Protein AF-A0A8X6UTS5-F1 (afdb_monomer_lite)

Structure (mmCIF, N/CA/C/O backbone):
data_AF-A0A8X6UTS5-F1
#
_entry.id   AF-A0A8X6UTS5-F1
#
loop_
_atom_site.group_PDB
_atom_site.id
_atom_site.type_symbol
_atom_site.label_atom_id
_atom_site.label_alt_id
_atom_site.label_comp_id
_atom_site.label_asym_id
_atom_site.label_entity_id
_atom_site.label_seq_id
_atom_site.pdbx_PDB_ins_code
_atom_site.Cartn_x
_atom_site.Cartn_y
_atom_site.Cartn_z
_atom_site.occupancy
_atom_site.B_iso_or_equiv
_atom_site.auth_seq_id
_atom_site.auth_comp_id
_atom_site.auth_asym_id
_atom_site.auth_atom_id
_atom_site.pdbx_PDB_model_num
ATOM 1 N N . MET A 1 1 ? -8.630 17.488 18.232 1.00 29.78 1 MET A N 1
ATOM 2 C CA . MET A 1 1 ? -7.519 16.546 18.513 1.00 29.78 1 MET A CA 1
ATOM 3 C C . MET A 1 1 ? -7.236 15.886 17.172 1.00 29.78 1 MET A C 1
ATOM 5 O O . MET A 1 1 ? -8.193 15.364 16.646 1.00 29.78 1 MET A O 1
ATOM 9 N N . ASN A 1 2 ? -6.092 15.983 16.487 1.00 29.30 2 ASN A N 1
ATOM 10 C CA . ASN A 1 2 ? -4.713 16.257 16.893 1.00 29.30 2 ASN A CA 1
ATOM 11 C C . ASN A 1 2 ? -3.958 17.081 15.823 1.00 29.30 2 ASN A C 1
ATOM 13 O O . ASN A 1 2 ? -3.432 16.535 14.861 1.00 29.30 2 ASN A O 1
ATOM 17 N N . PHE A 1 3 ? -3.794 18.385 16.056 1.00 26.19 3 PHE A N 1
ATOM 18 C CA . PHE A 1 3 ? -2.910 19.254 15.258 1.00 26.19 3 PHE A CA 1
ATOM 19 C C . PHE A 1 3 ? -1.429 18.805 15.312 1.00 26.19 3 PHE A C 1
ATOM 21 O O . PHE A 1 3 ? -0.643 19.110 14.425 1.00 26.19 3 PHE A O 1
ATOM 28 N N . ALA A 1 4 ? -1.044 18.029 16.333 1.00 23.70 4 ALA A N 1
ATOM 29 C CA . ALA A 1 4 ? 0.295 17.447 16.456 1.00 23.70 4 ALA A CA 1
ATOM 30 C C . ALA A 1 4 ? 0.530 16.233 15.531 1.00 23.70 4 ALA A C 1
ATOM 32 O O . ALA A 1 4 ? 1.656 16.026 15.093 1.00 23.70 4 ALA A O 1
ATOM 33 N N . VAL A 1 5 ? -0.518 15.467 15.197 1.00 33.62 5 VAL A N 1
ATOM 34 C CA . VAL A 1 5 ? -0.438 14.369 14.211 1.00 33.62 5 VAL A CA 1
ATOM 35 C C . VAL A 1 5 ? -0.325 14.948 12.796 1.00 33.62 5 VAL A C 1
ATOM 37 O O . VAL A 1 5 ? 0.435 14.440 11.983 1.00 33.62 5 VAL A O 1
ATOM 40 N N . PHE A 1 6 ? -0.992 16.081 12.551 1.00 31.80 6 PHE A N 1
ATOM 41 C CA . PHE A 1 6 ? -0.948 16.842 11.300 1.00 31.80 6 PHE A CA 1
ATOM 42 C C . PHE A 1 6 ? 0.466 17.344 10.958 1.00 31.80 6 PHE A C 1
ATOM 44 O O . PHE A 1 6 ? 0.946 17.126 9.853 1.00 31.80 6 PHE A O 1
ATOM 51 N N . VAL A 1 7 ? 1.192 17.920 11.924 1.00 36.94 7 VAL A N 1
ATOM 52 C CA . VAL A 1 7 ? 2.584 18.365 11.711 1.00 36.94 7 VAL A CA 1
ATOM 53 C C . VAL A 1 7 ? 3.542 17.179 11.532 1.00 36.94 7 VAL A C 1
ATOM 55 O O . VAL A 1 7 ? 4.472 17.277 10.742 1.00 36.94 7 VAL A O 1
ATOM 58 N N . ALA A 1 8 ? 3.307 16.042 12.195 1.00 38.72 8 ALA A N 1
ATOM 59 C CA . ALA A 1 8 ? 4.131 14.843 12.013 1.00 38.72 8 ALA A CA 1
ATOM 60 C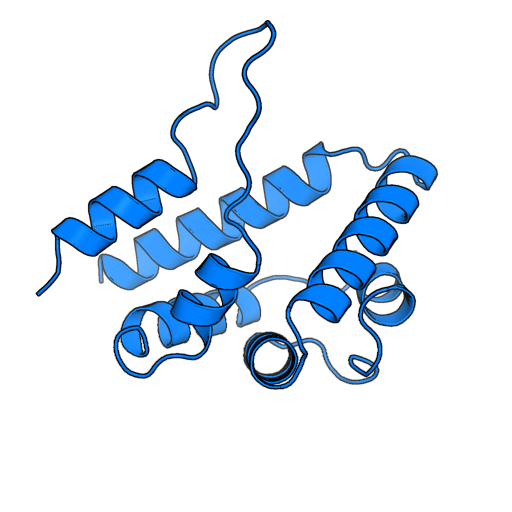 C . ALA A 1 8 ? 3.940 14.204 10.624 1.00 38.72 8 ALA A C 1
ATOM 62 O O . ALA A 1 8 ? 4.925 13.824 9.996 1.00 38.72 8 ALA A O 1
ATOM 63 N N . LEU A 1 9 ? 2.702 14.154 10.115 1.00 36.78 9 LEU A N 1
ATOM 64 C CA . LEU A 1 9 ? 2.400 13.666 8.765 1.00 36.78 9 LEU A CA 1
ATOM 65 C C . LEU A 1 9 ? 2.998 14.592 7.691 1.00 36.78 9 LEU A C 1
ATOM 67 O O . LEU A 1 9 ? 3.641 14.118 6.762 1.00 36.78 9 LEU A O 1
ATOM 71 N N . GLN A 1 10 ? 2.870 15.913 7.855 1.00 39.22 10 GLN A N 1
ATOM 72 C CA . GLN A 1 10 ? 3.470 16.901 6.947 1.00 39.22 10 GLN A CA 1
ATOM 73 C C . GLN A 1 10 ? 5.007 16.895 6.995 1.00 39.22 10 GLN A C 1
ATOM 75 O O . GLN A 1 10 ? 5.658 17.061 5.961 1.00 39.22 10 GLN A O 1
ATOM 80 N N . CYS A 1 11 ? 5.597 16.631 8.168 1.00 36.28 11 CYS A N 1
ATOM 81 C CA . CYS A 1 11 ? 7.041 16.459 8.314 1.00 36.28 11 CYS A CA 1
ATOM 82 C C . CYS A 1 11 ? 7.561 15.172 7.651 1.00 36.28 11 CYS A C 1
ATOM 84 O O . CYS A 1 11 ? 8.613 15.235 7.016 1.00 36.28 11 CYS A O 1
ATOM 86 N N . LEU A 1 12 ? 6.825 14.055 7.751 1.00 43.12 12 LEU A N 1
ATOM 87 C CA . LEU A 1 12 ? 7.170 12.766 7.128 1.00 43.12 12 LEU A CA 1
ATOM 88 C C . LEU A 1 12 ? 7.076 12.788 5.595 1.00 43.12 12 LEU A C 1
ATOM 90 O O . LEU A 1 12 ? 7.768 12.024 4.930 1.00 43.12 12 LEU A O 1
ATOM 94 N N . PHE A 1 13 ? 6.224 13.645 5.026 1.00 40.34 13 PHE A N 1
ATOM 95 C CA . PHE A 1 13 ? 5.872 13.558 3.610 1.00 40.34 13 PHE A CA 1
ATOM 96 C C . PHE A 1 13 ? 6.463 14.652 2.697 1.00 40.34 13 PHE A C 1
ATOM 98 O O . PHE A 1 13 ? 6.630 14.384 1.508 1.00 40.34 13 PHE A O 1
ATOM 105 N N . VAL A 1 14 ? 6.788 15.867 3.181 1.00 41.03 14 VAL A N 1
ATOM 106 C CA . VAL A 1 14 ? 7.100 17.010 2.274 1.00 41.03 14 VAL A CA 1
ATOM 107 C C . VAL A 1 14 ? 8.290 17.893 2.711 1.00 41.03 14 VAL A C 1
ATOM 109 O O . VAL A 1 14 ? 8.530 18.956 2.143 1.00 41.03 14 VAL A O 1
ATOM 112 N N . SER A 1 15 ? 9.125 17.480 3.665 1.00 38.00 15 SER A N 1
ATOM 113 C CA . SER A 1 15 ? 10.179 18.366 4.207 1.00 38.00 15 SER A CA 1
ATOM 114 C C . SER A 1 15 ? 11.451 18.544 3.347 1.00 38.00 15 SER A C 1
ATOM 116 O O . SER A 1 15 ? 12.420 19.106 3.850 1.00 38.00 15 SER A O 1
ATOM 118 N N . GLY A 1 16 ? 11.501 18.109 2.079 1.00 41.22 16 GLY A N 1
ATOM 119 C CA . GLY A 1 16 ? 12.788 17.988 1.361 1.00 41.22 16 GLY A CA 1
ATOM 120 C C . GLY A 1 16 ? 12.824 18.277 -0.143 1.00 41.22 16 GLY A C 1
ATOM 121 O O . GLY A 1 16 ? 13.796 17.923 -0.796 1.00 41.22 16 GLY A O 1
ATOM 122 N N . LEU A 1 17 ? 11.806 18.897 -0.747 1.00 39.81 17 LEU A N 1
ATOM 123 C CA . LEU A 1 17 ? 11.718 18.977 -2.220 1.00 39.81 17 LEU A CA 1
ATOM 124 C C . LEU A 1 17 ? 12.592 20.042 -2.915 1.00 39.81 17 LEU A C 1
ATOM 126 O O . LEU A 1 17 ? 12.484 20.208 -4.131 1.00 39.81 17 LEU A O 1
ATOM 130 N N . VAL A 1 18 ? 13.465 20.772 -2.212 1.00 38.44 18 VAL A N 1
ATOM 131 C CA . VAL A 1 18 ? 14.317 21.788 -2.857 1.00 38.44 18 VAL A CA 1
ATOM 132 C C . VAL A 1 18 ? 15.742 21.749 -2.321 1.00 38.44 18 VAL A C 1
ATOM 134 O O . VAL A 1 18 ? 16.073 22.466 -1.386 1.00 38.44 18 VAL A O 1
ATOM 137 N N . SER A 1 19 ? 16.607 20.974 -2.970 1.00 32.66 19 SER A N 1
ATOM 138 C CA . SER A 1 19 ? 17.890 21.442 -3.519 1.00 32.66 19 SER A CA 1
ATOM 139 C C . SER A 1 19 ? 18.761 20.245 -3.890 1.00 32.66 19 SER A C 1
ATOM 141 O O . SER A 1 19 ? 18.754 19.214 -3.237 1.00 32.66 19 SER A O 1
ATOM 143 N N . ALA A 1 20 ? 19.530 20.409 -4.959 1.00 38.53 20 ALA A N 1
ATOM 144 C CA . ALA A 1 20 ? 20.557 19.481 -5.386 1.00 38.53 20 ALA A CA 1
ATOM 145 C C . ALA A 1 20 ? 21.513 19.086 -4.240 1.00 38.53 20 ALA A C 1
ATOM 147 O O . ALA A 1 20 ? 22.079 19.968 -3.593 1.00 38.53 20 ALA A O 1
ATOM 148 N N . GLY A 1 21 ? 21.751 17.777 -4.103 1.00 31.05 21 GLY A N 1
ATOM 149 C CA . GLY A 1 21 ? 22.854 17.185 -3.342 1.00 31.05 21 GLY A CA 1
ATOM 150 C C . GLY A 1 21 ? 22.430 16.480 -2.052 1.00 31.05 21 GLY A C 1
ATOM 151 O O . GLY A 1 21 ? 22.186 17.149 -1.063 1.00 31.05 21 GLY A O 1
ATOM 152 N N . ASP A 1 22 ? 22.429 15.144 -2.077 1.00 39.25 22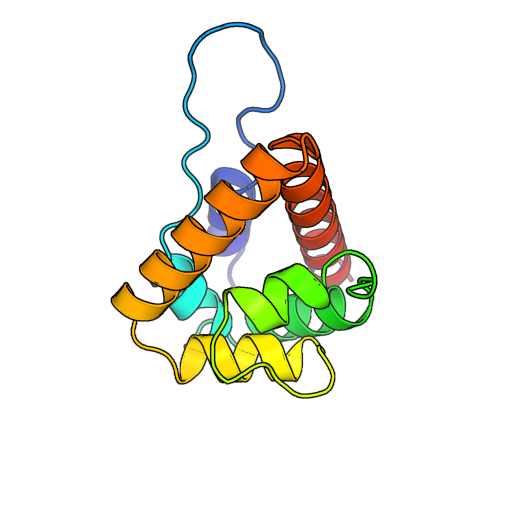 ASP A N 1
ATOM 153 C CA . ASP A 1 22 ? 22.647 14.257 -0.916 1.00 39.25 22 ASP A CA 1
ATOM 154 C C . ASP A 1 22 ? 21.829 14.489 0.377 1.00 39.25 22 ASP A C 1
ATOM 156 O O . ASP A 1 22 ? 22.402 14.478 1.462 1.00 39.25 22 ASP A O 1
ATOM 160 N N . ASP A 1 23 ? 20.498 14.581 0.305 1.00 35.09 23 ASP A N 1
ATOM 161 C CA . ASP A 1 23 ? 19.637 14.383 1.486 1.00 35.09 23 ASP A CA 1
ATOM 162 C C . ASP A 1 23 ? 18.615 13.267 1.202 1.00 35.09 23 ASP A C 1
ATOM 164 O O . ASP A 1 23 ? 17.725 13.403 0.358 1.00 35.09 23 ASP A O 1
ATOM 168 N N . GLU A 1 24 ? 18.796 12.121 1.869 1.00 36.22 24 GLU A N 1
ATOM 169 C CA . GLU A 1 24 ? 17.917 10.951 1.806 1.00 36.22 24 GLU A CA 1
ATOM 170 C C . GLU A 1 24 ? 16.484 11.342 2.195 1.00 36.22 24 GLU A C 1
ATOM 172 O O . GLU A 1 24 ? 16.202 11.737 3.325 1.00 36.22 24 GLU A O 1
ATOM 177 N N . LEU A 1 25 ? 15.554 11.202 1.248 1.00 44.59 25 LEU A N 1
ATOM 178 C CA . LEU A 1 25 ? 14.127 11.143 1.541 1.00 44.59 25 LEU A CA 1
ATOM 179 C C . LEU A 1 25 ? 13.887 9.915 2.428 1.00 44.59 25 LEU A C 1
ATOM 181 O O . LEU A 1 25 ? 13.811 8.796 1.916 1.00 44.59 25 LEU A O 1
ATOM 185 N N . GLU A 1 26 ? 13.766 10.098 3.742 1.00 48.62 26 GLU A N 1
ATOM 186 C CA . GLU A 1 26 ? 13.344 9.008 4.620 1.00 48.62 26 GLU A CA 1
ATOM 187 C C . GLU A 1 26 ? 11.860 8.727 4.366 1.00 48.62 26 GLU A C 1
ATOM 189 O O . GLU A 1 26 ? 10.959 9.366 4.909 1.00 48.62 26 GLU A O 1
ATOM 194 N N . ARG A 1 27 ? 11.607 7.770 3.468 1.00 56.88 27 ARG A N 1
ATOM 195 C CA . ARG A 1 27 ? 10.295 7.147 3.305 1.00 56.88 27 ARG A CA 1
ATOM 196 C C . ARG A 1 27 ? 9.824 6.682 4.694 1.00 56.88 27 ARG A C 1
ATOM 198 O O . ARG A 1 27 ? 10.609 6.019 5.375 1.00 56.88 27 ARG A O 1
ATOM 205 N N . PRO A 1 28 ? 8.566 6.954 5.098 1.00 63.75 28 PRO A N 1
ATOM 206 C CA . PRO A 1 28 ? 8.036 6.402 6.339 1.00 63.75 28 PRO A CA 1
ATOM 207 C C . PRO A 1 28 ? 8.196 4.882 6.328 1.00 63.75 28 PRO A C 1
ATOM 209 O O . PRO A 1 28 ? 7.942 4.227 5.309 1.00 63.75 28 PRO A O 1
ATOM 212 N N . SER A 1 29 ? 8.626 4.324 7.455 1.00 74.75 29 SER A N 1
ATOM 213 C CA . SER A 1 29 ? 8.789 2.880 7.581 1.00 74.75 29 SER A CA 1
ATOM 214 C C . SER A 1 29 ? 7.450 2.172 7.369 1.00 74.75 29 SER A C 1
ATOM 216 O O . SER A 1 29 ? 6.377 2.707 7.670 1.00 74.75 29 SER A O 1
ATOM 218 N N . ASN A 1 30 ? 7.490 0.927 6.897 1.00 78.56 30 ASN A N 1
ATOM 219 C CA . ASN A 1 30 ? 6.270 0.143 6.726 1.00 78.56 30 ASN A CA 1
ATOM 220 C C . ASN A 1 30 ? 5.546 -0.122 8.057 1.00 78.56 30 ASN A C 1
ATOM 222 O O . ASN A 1 30 ? 4.329 -0.305 8.066 1.00 78.56 30 ASN A O 1
ATOM 226 N N . GLU A 1 31 ? 6.248 -0.048 9.192 1.00 82.75 31 GLU A N 1
ATOM 227 C CA . GLU A 1 31 ? 5.622 -0.027 10.516 1.00 82.75 31 GLU A CA 1
ATOM 228 C C . GLU A 1 31 ? 4.773 1.231 10.738 1.00 82.75 31 GLU A C 1
ATOM 230 O O . GLU A 1 31 ? 3.634 1.129 11.191 1.00 82.75 31 GLU A O 1
ATOM 235 N N . GLU A 1 32 ? 5.293 2.416 10.411 1.00 81.94 32 GLU A N 1
ATOM 236 C CA . GLU A 1 32 ? 4.569 3.685 10.557 1.00 81.94 32 GLU A CA 1
ATOM 237 C C . GLU A 1 32 ? 3.364 3.759 9.622 1.00 81.94 32 GLU A C 1
ATOM 239 O O . GLU A 1 32 ? 2.265 4.106 10.058 1.00 81.94 32 GLU A O 1
ATOM 244 N N . VAL A 1 33 ? 3.536 3.356 8.360 1.00 79.31 33 VAL A N 1
ATOM 245 C CA . VAL A 1 33 ? 2.432 3.286 7.391 1.00 79.31 33 VAL A CA 1
ATOM 246 C C . VAL A 1 33 ? 1.338 2.347 7.896 1.00 79.31 33 VAL A C 1
ATOM 248 O O . VAL A 1 33 ? 0.153 2.680 7.845 1.00 79.31 33 VAL A O 1
ATOM 251 N N . LYS A 1 34 ? 1.719 1.190 8.447 1.00 83.62 34 LYS A N 1
ATOM 252 C CA . LYS A 1 34 ? 0.761 0.226 8.984 1.00 83.62 34 LYS A CA 1
ATOM 253 C C . LYS A 1 34 ? 0.026 0.760 10.215 1.00 8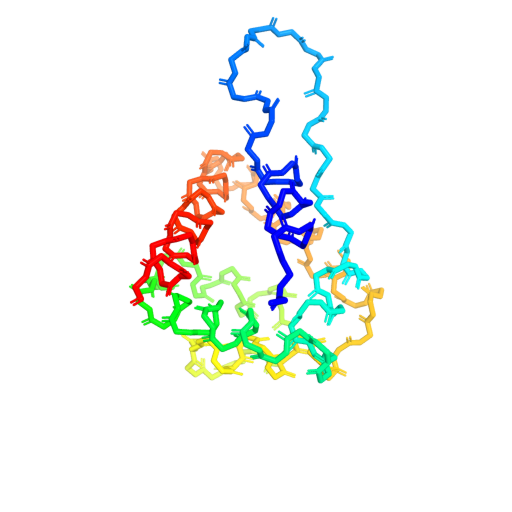3.62 34 LYS A C 1
ATOM 255 O O . LYS A 1 34 ? -1.183 0.568 10.305 1.00 83.62 34 LYS A O 1
ATOM 260 N N . LYS A 1 35 ? 0.702 1.478 11.117 1.00 84.44 35 LYS A N 1
ATOM 261 C CA . LYS A 1 35 ? 0.042 2.162 12.246 1.00 84.44 35 LYS A CA 1
ATOM 262 C C . LYS A 1 35 ? -1.013 3.152 11.760 1.00 84.44 35 LYS A C 1
ATOM 264 O O . LYS A 1 35 ? -2.152 3.116 12.222 1.00 84.44 35 LYS A O 1
ATOM 269 N N . ILE A 1 36 ? -0.662 3.981 10.776 1.00 82.44 36 ILE A N 1
ATOM 270 C CA . ILE A 1 36 ? -1.569 4.988 10.209 1.00 82.44 36 ILE A CA 1
ATOM 271 C C . ILE A 1 36 ? -2.789 4.333 9.551 1.00 82.44 36 ILE A C 1
ATOM 273 O O . ILE A 1 36 ? -3.906 4.799 9.745 1.00 82.44 36 ILE A O 1
ATOM 277 N N . LEU A 1 37 ? -2.597 3.262 8.777 1.00 83.19 37 LEU A N 1
ATOM 278 C CA . LEU A 1 37 ? -3.680 2.646 8.005 1.00 83.19 37 LEU A CA 1
ATOM 279 C C . LEU A 1 37 ? -4.552 1.669 8.804 1.00 83.19 37 LEU A C 1
ATOM 281 O O . LEU A 1 37 ? -5.686 1.416 8.391 1.00 83.19 37 LEU A O 1
ATOM 285 N N . CYS A 1 38 ? -4.036 1.089 9.891 1.00 89.00 38 CYS A N 1
ATOM 286 C CA . CYS A 1 38 ? -4.637 -0.099 10.506 1.00 89.00 38 CYS A CA 1
ATOM 287 C C . CYS A 1 38 ? -5.009 0.049 11.980 1.00 89.00 38 CYS A C 1
ATOM 289 O O . CYS A 1 38 ? -5.803 -0.756 12.470 1.00 89.00 38 CYS A O 1
ATOM 291 N N . GLU A 1 39 ? -4.450 1.020 12.702 1.00 89.94 39 GLU A N 1
ATOM 292 C CA . GLU A 1 39 ? -4.775 1.218 14.115 1.00 89.94 39 GLU A CA 1
ATOM 293 C C . GLU A 1 39 ? -5.986 2.141 14.276 1.00 89.94 39 GLU A C 1
ATOM 295 O O . GLU A 1 39 ? -6.115 3.159 13.596 1.00 89.94 39 GLU A O 1
ATOM 300 N N . GLU A 1 40 ? -6.883 1.800 15.209 1.00 87.56 40 GLU A N 1
ATOM 301 C CA . GLU A 1 40 ? -8.129 2.550 15.436 1.00 87.56 40 GLU A CA 1
ATOM 302 C C . GLU A 1 40 ? -7.884 4.016 15.817 1.00 87.56 40 GLU A C 1
ATOM 304 O O . GLU A 1 40 ? -8.699 4.881 15.498 1.00 87.56 40 GLU A O 1
ATOM 309 N N . GLU A 1 41 ? -6.752 4.320 16.460 1.00 86.69 41 GLU A N 1
ATOM 310 C CA . GLU A 1 41 ? -6.378 5.694 16.816 1.00 86.69 41 GLU A CA 1
ATOM 311 C C . GLU A 1 41 ? -6.140 6.595 15.597 1.00 86.69 41 GLU A C 1
ATOM 313 O O . GLU A 1 41 ? -6.267 7.815 15.703 1.00 86.69 41 GLU A O 1
ATOM 318 N N . ASN A 1 42 ? -5.866 5.991 14.437 1.00 83.19 42 ASN A N 1
ATOM 319 C CA . ASN A 1 42 ? -5.650 6.669 13.165 1.00 83.19 42 ASN A CA 1
ATOM 320 C C . ASN A 1 42 ? -6.819 6.469 12.188 1.00 83.19 42 ASN A C 1
ATOM 322 O O . ASN A 1 42 ? -6.689 6.814 11.017 1.00 83.19 42 ASN A O 1
ATOM 326 N N . ALA A 1 43 ? -7.968 5.944 12.638 1.00 84.44 43 ALA A N 1
ATOM 327 C CA . ALA A 1 43 ? -9.082 5.570 11.760 1.00 84.44 43 ALA A CA 1
ATOM 328 C C . ALA A 1 43 ? -9.574 6.714 10.853 1.00 84.44 43 ALA A C 1
ATOM 330 O O . ALA A 1 43 ? -9.945 6.477 9.708 1.00 84.44 43 ALA A O 1
ATOM 331 N N . GLU A 1 44 ? -9.563 7.956 11.341 1.00 85.25 44 GLU A N 1
ATOM 332 C CA . GLU A 1 44 ? -9.931 9.137 10.551 1.00 85.25 44 GLU A CA 1
ATOM 333 C C . GLU A 1 44 ? -8.932 9.387 9.408 1.00 85.25 44 GLU A C 1
ATOM 335 O O . GLU A 1 44 ? -9.325 9.428 8.243 1.00 85.25 44 GLU A O 1
ATOM 340 N N . THR A 1 45 ? -7.633 9.429 9.716 1.00 82.31 45 THR A N 1
ATOM 341 C CA . THR A 1 45 ? -6.557 9.550 8.720 1.00 82.31 45 THR A CA 1
ATOM 342 C C . THR A 1 45 ? -6.561 8.380 7.735 1.00 82.31 45 THR A C 1
ATOM 344 O O . THR A 1 45 ? -6.394 8.580 6.533 1.00 82.31 45 THR A O 1
ATOM 347 N N . ALA A 1 46 ? -6.797 7.158 8.219 1.00 82.19 46 ALA A N 1
ATOM 348 C CA . ALA A 1 46 ? -6.911 5.966 7.389 1.00 82.19 46 ALA A CA 1
ATOM 349 C C . ALA A 1 46 ? -8.081 6.077 6.399 1.00 82.19 46 ALA A C 1
ATOM 351 O O . ALA A 1 46 ? -7.925 5.736 5.228 1.00 82.19 46 ALA A O 1
ATOM 352 N N . ASN A 1 47 ? -9.231 6.603 6.834 1.00 88.50 47 ASN A N 1
ATOM 353 C CA . ASN A 1 47 ? -10.384 6.823 5.961 1.00 88.50 47 ASN A CA 1
ATOM 354 C C . ASN A 1 47 ? -10.082 7.852 4.864 1.00 88.50 47 ASN A C 1
ATOM 356 O O . ASN A 1 47 ? -10.443 7.620 3.709 1.00 88.50 47 ASN A O 1
ATOM 360 N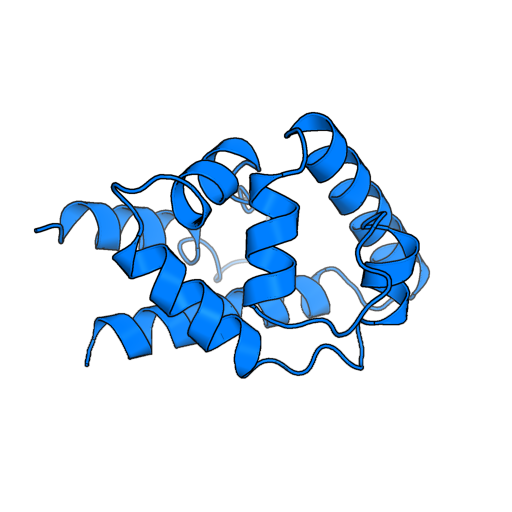 N . PHE A 1 48 ? -9.393 8.951 5.191 1.00 88.00 48 PHE A N 1
ATOM 361 C CA . PHE A 1 48 ? -8.957 9.927 4.188 1.00 88.00 48 PHE A CA 1
ATOM 362 C C . PHE A 1 48 ? -7.964 9.313 3.201 1.00 88.00 48 PHE A C 1
ATOM 364 O O . PHE A 1 48 ? -8.141 9.449 1.993 1.00 88.00 48 PHE A O 1
ATOM 371 N N . ALA A 1 49 ? -6.981 8.552 3.688 1.00 82.88 49 ALA A N 1
ATOM 372 C CA . ALA A 1 49 ? -6.029 7.849 2.832 1.00 82.88 49 ALA A CA 1
ATOM 373 C C . ALA A 1 49 ? -6.730 6.870 1.875 1.00 82.88 49 ALA A C 1
ATOM 375 O O . ALA A 1 49 ? -6.447 6.875 0.680 1.00 82.88 49 ALA A O 1
ATOM 376 N N . VAL A 1 50 ? -7.690 6.079 2.363 1.00 87.88 50 VAL A N 1
ATOM 377 C CA . VAL A 1 50 ? -8.491 5.159 1.536 1.00 87.88 50 VAL A CA 1
ATOM 378 C C . VAL A 1 50 ? -9.312 5.911 0.494 1.00 87.88 50 VAL A C 1
ATOM 380 O O . VAL A 1 50 ? -9.295 5.542 -0.682 1.00 87.88 50 VAL A O 1
ATOM 383 N N . LYS A 1 51 ? -10.000 6.984 0.901 1.00 88.88 51 LYS A N 1
ATOM 384 C CA . LYS A 1 51 ? -10.779 7.825 -0.013 1.00 88.88 51 LYS A CA 1
ATOM 385 C C . LYS A 1 51 ? -9.885 8.397 -1.111 1.00 88.88 51 LYS A C 1
ATOM 387 O O . LYS A 1 51 ? -10.233 8.298 -2.283 1.00 88.88 51 LYS A O 1
ATOM 392 N N . CYS A 1 52 ? -8.710 8.900 -0.748 1.00 87.06 52 CYS A N 1
ATOM 393 C CA . CYS A 1 52 ? -7.739 9.426 -1.692 1.00 87.06 52 CYS A CA 1
ATOM 394 C C . CYS A 1 52 ? -7.202 8.363 -2.641 1.00 87.06 52 CYS A C 1
ATOM 396 O O . CYS A 1 52 ? -7.229 8.580 -3.851 1.00 87.06 52 CYS A O 1
ATOM 398 N N . LEU A 1 53 ? -6.811 7.192 -2.135 1.00 85.06 53 LEU A N 1
ATOM 399 C CA . LEU A 1 53 ? -6.390 6.062 -2.962 1.00 85.06 53 LEU A CA 1
ATOM 400 C C . LEU A 1 53 ? -7.470 5.679 -3.984 1.00 85.06 53 LEU A C 1
ATOM 402 O O . LEU A 1 53 ? -7.141 5.451 -5.141 1.00 85.06 53 LEU A O 1
ATOM 406 N N . ASN A 1 54 ? -8.755 5.709 -3.620 1.00 87.88 54 ASN A N 1
ATOM 407 C CA . ASN A 1 54 ? -9.857 5.446 -4.556 1.00 87.88 54 ASN A CA 1
ATOM 408 C C . ASN A 1 54 ? -9.987 6.469 -5.695 1.00 87.88 54 ASN A C 1
ATOM 410 O O . ASN A 1 54 ? -10.577 6.161 -6.730 1.00 87.88 54 ASN A O 1
ATOM 414 N N . THR A 1 55 ? -9.451 7.681 -5.535 1.00 86.31 55 THR A N 1
ATOM 415 C CA . THR A 1 55 ? -9.419 8.687 -6.613 1.00 86.31 55 THR A CA 1
ATOM 416 C C . THR A 1 55 ? -8.229 8.510 -7.557 1.00 86.31 55 THR A C 1
ATOM 418 O O . THR A 1 55 ? -8.195 9.105 -8.640 1.00 86.31 55 THR A O 1
ATOM 421 N N . MET A 1 56 ? -7.245 7.694 -7.169 1.00 80.00 56 MET A N 1
ATOM 422 C CA . MET A 1 56 ? -6.032 7.475 -7.943 1.00 80.00 56 MET A CA 1
ATOM 423 C C . MET A 1 56 ? -6.262 6.444 -9.046 1.00 80.00 56 MET A C 1
ATOM 425 O O . MET A 1 56 ? -6.979 5.459 -8.889 1.00 80.00 56 MET A O 1
ATOM 429 N N . LYS A 1 57 ? -5.614 6.661 -10.193 1.00 78.12 57 LYS A N 1
ATOM 430 C CA . LYS A 1 57 ? -5.627 5.700 -11.298 1.00 78.12 57 LYS A CA 1
ATOM 431 C C . LYS A 1 57 ? -4.484 4.706 -11.131 1.00 78.12 57 LYS A C 1
ATOM 433 O O . LYS A 1 57 ? -3.326 5.073 -11.318 1.00 78.12 57 LYS A O 1
ATOM 438 N N . PHE A 1 58 ? -4.822 3.456 -10.819 1.00 72.81 58 PHE A N 1
ATOM 439 C CA . PHE A 1 58 ? -3.853 2.363 -10.680 1.00 72.81 58 PHE A CA 1
ATOM 440 C C . PHE A 1 58 ? -3.577 1.603 -11.981 1.00 72.81 58 PHE A C 1
ATOM 442 O O . PHE A 1 58 ? -2.729 0.723 -11.984 1.00 72.81 58 PHE A O 1
ATOM 449 N N . GLU A 1 59 ? -4.247 1.934 -13.089 1.00 75.00 59 GLU A N 1
ATOM 450 C CA . GLU A 1 59 ? -4.102 1.232 -14.378 1.00 75.00 59 GLU A CA 1
ATOM 451 C C . GLU A 1 59 ? -2.637 1.150 -14.841 1.00 75.00 59 GLU A C 1
ATOM 453 O O . GLU A 1 59 ? -2.176 0.093 -15.269 1.00 75.00 59 GLU A O 1
ATOM 458 N N . ASP A 1 60 ? -1.877 2.234 -14.663 1.00 69.06 60 ASP A N 1
ATOM 459 C CA . ASP A 1 60 ? -0.454 2.305 -15.024 1.00 69.06 60 ASP A CA 1
ATOM 460 C C . ASP A 1 60 ? 0.460 1.487 -14.089 1.00 69.06 60 ASP A C 1
ATOM 462 O O . ASP A 1 60 ? 1.625 1.233 -14.415 1.00 69.06 60 ASP A O 1
ATOM 466 N N . TYR A 1 61 ? -0.073 1.062 -12.940 1.00 72.62 61 TYR A N 1
ATOM 467 C CA . TYR A 1 61 ? 0.610 0.326 -11.877 1.00 72.62 61 TYR A CA 1
ATOM 468 C C . TYR A 1 61 ? 0.069 -1.095 -11.697 1.00 72.62 61 TYR A C 1
ATOM 470 O O . TYR A 1 61 ? 0.629 -1.847 -10.911 1.00 72.62 61 TYR A O 1
ATOM 478 N N . ASP A 1 62 ? -0.980 -1.498 -12.418 1.00 78.38 62 ASP A N 1
ATOM 479 C CA . ASP A 1 62 ? -1.671 -2.778 -12.212 1.00 78.38 62 ASP A CA 1
ATOM 480 C C . ASP A 1 62 ? -0.719 -3.971 -12.361 1.00 78.38 62 ASP A C 1
ATOM 482 O O . ASP A 1 62 ? -0.669 -4.853 -11.506 1.00 78.38 62 ASP A O 1
ATOM 486 N N . SER A 1 63 ? 0.122 -3.947 -13.401 1.00 80.94 63 SER A N 1
ATOM 487 C CA . SER A 1 63 ? 1.145 -4.976 -13.619 1.00 80.94 63 SER A CA 1
ATOM 488 C C . SER A 1 63 ? 2.218 -4.985 -12.528 1.00 80.94 63 SER A C 1
ATOM 490 O O . SER A 1 63 ? 2.731 -6.052 -12.200 1.00 80.94 63 SER A O 1
ATOM 492 N N . LEU A 1 64 ? 2.572 -3.816 -11.986 1.00 82.12 64 LEU A N 1
ATOM 493 C CA . LEU A 1 64 ? 3.555 -3.689 -10.910 1.00 82.12 64 LEU A CA 1
ATOM 494 C C . LEU A 1 64 ? 2.977 -4.238 -9.602 1.00 82.12 64 LEU A C 1
ATOM 496 O O . LEU A 1 64 ? 3.604 -5.055 -8.932 1.00 82.12 64 LEU A O 1
ATOM 500 N N . ILE A 1 65 ? 1.751 -3.828 -9.277 1.00 82.88 65 ILE A N 1
ATOM 501 C CA . ILE A 1 65 ? 1.055 -4.208 -8.051 1.00 82.88 65 ILE A CA 1
ATOM 502 C C . ILE A 1 65 ? 0.805 -5.715 -8.043 1.00 82.88 65 ILE A C 1
ATOM 504 O O . ILE A 1 65 ? 1.202 -6.390 -7.100 1.00 82.88 65 ILE A O 1
ATOM 508 N N . LYS A 1 66 ? 0.269 -6.277 -9.130 1.00 83.19 66 LYS A N 1
ATOM 509 C CA . LYS A 1 66 ? 0.059 -7.730 -9.249 1.00 83.19 66 LYS A CA 1
ATOM 510 C C . LYS A 1 66 ? 1.361 -8.531 -9.289 1.00 83.19 66 LYS A C 1
ATOM 512 O O . LYS A 1 66 ? 1.381 -9.680 -8.860 1.00 83.19 66 LYS A O 1
ATOM 517 N N . GLY A 1 67 ? 2.442 -7.946 -9.807 1.00 84.44 67 GLY A N 1
ATOM 518 C CA . GLY A 1 67 ? 3.753 -8.591 -9.869 1.00 84.44 67 GLY A CA 1
ATOM 519 C C . GLY A 1 67 ? 4.462 -8.665 -8.515 1.00 84.44 67 GLY A C 1
ATOM 520 O O . GLY A 1 67 ? 5.077 -9.685 -8.202 1.00 84.44 67 GLY A O 1
ATOM 521 N N . CYS A 1 68 ? 4.357 -7.608 -7.706 1.00 82.88 68 CYS A N 1
ATOM 522 C CA . CYS A 1 68 ? 5.149 -7.452 -6.485 1.00 82.88 68 CYS A CA 1
ATOM 523 C C . CYS A 1 68 ? 4.351 -7.610 -5.183 1.00 82.88 68 CYS A C 1
ATOM 525 O O . CYS A 1 68 ? 4.872 -8.165 -4.216 1.00 82.88 68 CYS A O 1
ATOM 527 N N . TYR A 1 69 ? 3.081 -7.206 -5.152 1.00 84.25 69 TYR A N 1
ATOM 528 C CA . TYR A 1 69 ? 2.231 -7.239 -3.958 1.00 84.25 69 TYR A CA 1
ATOM 529 C C . TYR A 1 69 ? 1.332 -8.482 -3.991 1.00 84.25 69 TYR A C 1
ATOM 531 O O . TYR A 1 69 ? 0.167 -8.452 -4.392 1.00 84.25 69 TYR A O 1
ATOM 539 N N . LYS A 1 70 ? 1.901 -9.624 -3.589 1.00 89.12 70 LYS A N 1
ATOM 540 C CA . LYS A 1 70 ? 1.233 -10.937 -3.648 1.00 89.12 70 LYS A CA 1
ATOM 541 C C . LYS A 1 70 ? -0.122 -10.925 -2.937 1.00 89.12 70 LYS A C 1
ATOM 543 O O . LYS A 1 70 ? -0.223 -10.521 -1.783 1.00 89.12 70 LYS A O 1
ATOM 548 N N . GLY A 1 71 ? -1.155 -11.440 -3.602 1.00 85.25 71 GLY A N 1
ATOM 549 C CA . GLY A 1 71 ? -2.522 -11.469 -3.075 1.00 85.25 71 GLY A CA 1
ATOM 550 C C . GLY A 1 71 ? -3.358 -10.235 -3.428 1.00 85.25 71 GLY A C 1
ATOM 551 O O . GLY A 1 71 ? -4.548 -10.210 -3.112 1.00 85.25 71 GLY A O 1
ATOM 552 N N . MET A 1 72 ? -2.783 -9.249 -4.128 1.00 86.00 72 MET A N 1
ATOM 553 C CA . MET A 1 72 ? -3.513 -8.150 -4.770 1.00 86.00 72 MET A CA 1
ATOM 554 C C . MET A 1 72 ? -3.887 -8.473 -6.229 1.00 86.00 72 MET A C 1
ATOM 556 O O . MET A 1 72 ? -3.632 -7.696 -7.142 1.00 86.00 72 MET A O 1
ATOM 560 N N . ASP A 1 73 ? -4.514 -9.628 -6.465 1.00 83.44 73 ASP A N 1
ATOM 561 C CA . ASP A 1 73 ? -4.866 -10.089 -7.823 1.00 83.44 73 ASP A CA 1
ATOM 562 C C . ASP A 1 73 ? -6.191 -9.499 -8.357 1.00 83.44 73 ASP A C 1
ATOM 564 O O . ASP A 1 73 ? -6.535 -9.670 -9.530 1.00 83.44 73 ASP A O 1
ATOM 568 N N . GLY A 1 74 ? -6.960 -8.847 -7.481 1.00 81.62 74 GLY A N 1
ATOM 569 C CA . GLY A 1 74 ? -8.287 -8.297 -7.763 1.00 81.62 74 GLY A CA 1
ATOM 570 C C . GLY A 1 74 ? -8.283 -6.852 -8.266 1.00 81.62 74 GLY A C 1
ATOM 571 O O . GLY A 1 74 ? -7.290 -6.348 -8.782 1.00 81.62 74 GLY A O 1
ATOM 572 N N . GLU A 1 75 ? -9.430 -6.189 -8.123 1.00 86.50 75 GLU A N 1
ATOM 573 C CA . GLU A 1 75 ? -9.548 -4.748 -8.358 1.00 86.50 75 GLU A CA 1
ATOM 574 C C . GLU A 1 75 ? -8.745 -3.981 -7.303 1.00 86.50 75 GLU A C 1
ATOM 576 O O . GLU A 1 75 ? -8.903 -4.214 -6.102 1.00 86.50 75 GLU A O 1
ATOM 581 N N . ILE A 1 76 ? -7.880 -3.078 -7.764 1.00 84.12 76 ILE A N 1
ATOM 582 C CA . ILE A 1 76 ? -7.023 -2.269 -6.901 1.00 84.12 76 ILE A CA 1
ATOM 583 C C . ILE A 1 76 ? -7.803 -1.018 -6.500 1.00 84.12 76 ILE A C 1
ATOM 585 O O . ILE A 1 76 ? -7.868 -0.040 -7.242 1.00 84.12 76 ILE A O 1
ATOM 589 N N . THR A 1 77 ? -8.404 -1.077 -5.317 1.00 87.50 77 THR A N 1
ATOM 590 C CA . THR A 1 77 ? -9.052 0.054 -4.638 1.00 87.50 77 THR A CA 1
ATOM 591 C C . THR A 1 77 ? -8.283 0.443 -3.375 1.00 87.50 77 THR A C 1
ATOM 593 O O . THR A 1 77 ? -7.482 -0.343 -2.856 1.00 87.50 77 THR A O 1
ATOM 596 N N . GLY A 1 78 ? -8.556 1.627 -2.829 1.00 84.75 78 GLY A N 1
ATOM 597 C CA . GLY A 1 78 ? -8.025 2.068 -1.542 1.00 84.75 78 GLY A CA 1
ATOM 598 C C . GLY A 1 78 ? -8.342 1.096 -0.405 1.00 84.75 78 GLY A C 1
ATOM 599 O O . GLY A 1 78 ? -7.461 0.785 0.393 1.00 84.75 78 GLY A O 1
ATOM 600 N N . GLU A 1 79 ? -9.551 0.526 -0.369 1.00 91.38 79 GLU A N 1
ATOM 601 C CA . GLU A 1 79 ? -9.919 -0.494 0.622 1.00 91.38 79 GLU A CA 1
ATOM 602 C C . GLU A 1 79 ? -9.127 -1.786 0.420 1.00 91.38 79 GLU A C 1
ATOM 604 O O . GLU A 1 79 ? -8.725 -2.425 1.392 1.00 91.38 79 GLU A O 1
ATOM 609 N N . SER A 1 80 ? -8.899 -2.188 -0.835 1.00 89.88 80 SER A N 1
ATOM 610 C CA . SER A 1 80 ? -8.109 -3.384 -1.141 1.00 89.88 80 SER A CA 1
ATOM 611 C C . SER A 1 80 ? -6.655 -3.227 -0.674 1.00 89.88 80 SER A C 1
ATOM 613 O O . SER A 1 80 ? -6.110 -4.148 -0.063 1.00 89.88 80 SER A O 1
ATOM 615 N N . ILE A 1 81 ? -6.077 -2.033 -0.867 1.00 86.94 81 ILE A N 1
ATOM 616 C CA . ILE A 1 81 ? -4.723 -1.666 -0.437 1.00 86.94 81 ILE A CA 1
ATOM 617 C C . ILE A 1 81 ? -4.645 -1.649 1.088 1.00 86.94 81 ILE A C 1
ATOM 619 O O . ILE A 1 81 ? -3.785 -2.316 1.663 1.00 86.94 81 ILE A O 1
ATOM 623 N N . GLN A 1 82 ? -5.566 -0.944 1.755 1.00 88.12 82 GLN A N 1
ATOM 624 C CA . GLN A 1 82 ? -5.604 -0.877 3.216 1.00 88.12 82 GLN A CA 1
ATOM 625 C C . GLN A 1 82 ? -5.730 -2.278 3.817 1.00 88.12 82 GLN A C 1
ATOM 627 O O . GLN A 1 82 ? -4.950 -2.664 4.686 1.00 88.12 82 GLN A O 1
ATOM 632 N N . LYS A 1 83 ? -6.677 -3.080 3.320 1.00 92.62 83 LYS A N 1
ATOM 633 C CA . LYS A 1 83 ? -6.891 -4.448 3.796 1.00 92.62 83 LYS A CA 1
ATOM 634 C C . LYS A 1 83 ? -5.640 -5.307 3.629 1.00 92.62 83 LYS A C 1
ATOM 636 O O . LYS A 1 83 ? -5.320 -6.076 4.537 1.00 92.62 83 LYS A O 1
ATOM 641 N N . TRP A 1 84 ? -4.946 -5.184 2.499 1.00 89.94 84 TRP A N 1
ATOM 642 C CA . TRP A 1 84 ? -3.702 -5.904 2.255 1.00 89.94 84 TRP A CA 1
ATOM 643 C C . TRP A 1 84 ? -2.604 -5.474 3.236 1.00 89.94 84 TRP A C 1
ATOM 645 O O . TRP A 1 84 ? -2.046 -6.334 3.914 1.00 89.94 84 TRP A O 1
ATOM 655 N N . PHE A 1 85 ? -2.366 -4.170 3.417 1.00 87.25 85 PHE A N 1
ATOM 656 C CA . PHE A 1 85 ? -1.383 -3.649 4.381 1.00 87.25 85 PHE A CA 1
ATOM 657 C C . PHE A 1 85 ? -1.665 -4.120 5.816 1.00 87.25 85 PHE A C 1
ATOM 659 O O . PHE A 1 85 ? -0.763 -4.549 6.540 1.00 87.25 85 PHE A O 1
ATOM 666 N N . CYS A 1 86 ? -2.933 -4.108 6.230 1.00 90.88 86 CYS A N 1
ATOM 667 C CA . CYS A 1 86 ? -3.310 -4.522 7.578 1.00 90.88 86 CYS A CA 1
ATOM 668 C C . CYS A 1 86 ? -3.149 -6.028 7.802 1.00 90.88 86 CYS A C 1
ATOM 670 O O . CYS A 1 86 ? -2.712 -6.443 8.879 1.00 90.88 86 CYS A O 1
ATOM 672 N N . ALA A 1 87 ? -3.421 -6.846 6.783 1.00 94.00 87 ALA A N 1
ATOM 673 C CA . ALA A 1 87 ? -3.275 -8.297 6.857 1.00 94.00 87 ALA A CA 1
ATOM 674 C C . ALA A 1 87 ? -1.826 -8.791 6.681 1.00 94.00 87 ALA A C 1
ATOM 676 O O . ALA A 1 87 ? -1.496 -9.866 7.180 1.00 94.00 87 ALA A O 1
ATOM 677 N N . THR A 1 88 ? -0.966 -8.022 6.009 1.00 89.31 88 THR A N 1
ATOM 678 C CA . THR A 1 88 ? 0.366 -8.481 5.575 1.00 89.31 88 THR A CA 1
ATOM 679 C C . THR A 1 88 ? 1.455 -8.141 6.598 1.00 89.31 88 THR A C 1
ATOM 681 O O . THR A 1 88 ? 1.518 -6.996 7.050 1.00 89.31 88 THR A O 1
ATOM 684 N N . PRO A 1 89 ? 2.309 -9.089 7.020 1.00 93.69 89 PRO A N 1
ATOM 685 C CA . PRO A 1 89 ? 3.450 -8.815 7.899 1.00 93.69 89 PRO A CA 1
ATOM 686 C C . PRO A 1 89 ? 4.403 -7.758 7.325 1.00 93.69 89 PRO A C 1
ATOM 688 O O . PRO A 1 89 ? 4.615 -7.718 6.121 1.00 93.69 89 PRO A O 1
ATOM 691 N N . VAL A 1 90 ? 5.019 -6.935 8.179 1.00 86.94 90 VAL A N 1
ATOM 692 C CA . VAL A 1 90 ? 5.880 -5.812 7.745 1.00 86.94 90 VAL A CA 1
ATOM 693 C C . VAL A 1 90 ? 7.016 -6.271 6.828 1.00 86.94 90 VAL A C 1
ATOM 695 O O . VAL A 1 90 ? 7.222 -5.669 5.784 1.00 86.94 90 VAL A O 1
ATOM 698 N N . ASN A 1 91 ? 7.667 -7.395 7.138 1.00 89.75 91 ASN A N 1
ATOM 699 C CA . ASN A 1 91 ? 8.735 -7.949 6.302 1.00 89.75 91 ASN A CA 1
ATOM 700 C C . ASN A 1 91 ? 8.260 -8.339 4.889 1.00 89.75 91 ASN A C 1
ATOM 702 O O . ASN A 1 91 ? 9.023 -8.237 3.938 1.00 89.75 91 ASN A O 1
ATOM 706 N N . GLU A 1 92 ? 7.011 -8.787 4.735 1.00 89.38 92 GLU A N 1
ATOM 707 C CA . GLU A 1 92 ? 6.444 -9.103 3.417 1.00 89.38 92 GLU A CA 1
ATOM 708 C C . GLU A 1 92 ? 6.069 -7.829 2.644 1.00 89.38 92 GLU A C 1
ATOM 710 O O . GLU A 1 92 ? 6.121 -7.818 1.414 1.00 89.38 92 GLU A O 1
ATOM 715 N N . ILE A 1 93 ? 5.733 -6.744 3.351 1.00 83.69 93 ILE A N 1
ATOM 716 C CA . ILE A 1 93 ? 5.548 -5.415 2.753 1.00 83.69 93 ILE A CA 1
ATOM 717 C C . ILE A 1 93 ? 6.895 -4.882 2.249 1.00 83.69 93 ILE A C 1
ATOM 719 O O . ILE A 1 93 ? 6.976 -4.447 1.102 1.00 83.69 93 ILE A O 1
ATOM 723 N N . ASP A 1 94 ? 7.957 -4.997 3.054 1.00 82.31 94 ASP A N 1
ATOM 724 C CA . ASP A 1 94 ? 9.317 -4.600 2.665 1.00 82.31 94 ASP A CA 1
ATOM 725 C C . ASP A 1 94 ? 9.778 -5.352 1.401 1.00 82.31 94 ASP A C 1
ATOM 727 O O . ASP A 1 94 ? 10.257 -4.742 0.445 1.00 82.31 94 ASP A O 1
ATOM 731 N N . GLU A 1 95 ? 9.563 -6.673 1.345 1.00 83.25 95 GLU A N 1
ATOM 732 C CA . GLU A 1 95 ? 9.875 -7.489 0.162 1.00 83.25 95 GLU A CA 1
ATOM 733 C C . GLU A 1 95 ? 9.091 -7.049 -1.090 1.00 83.25 95 GLU A C 1
ATOM 735 O O . GLU A 1 95 ? 9.641 -7.030 -2.198 1.00 83.25 95 GLU A O 1
ATOM 740 N N . ALA A 1 96 ? 7.812 -6.694 -0.934 1.00 78.75 96 ALA A N 1
ATOM 741 C CA . ALA A 1 96 ? 6.978 -6.210 -2.033 1.00 78.75 96 ALA A CA 1
ATOM 742 C C . ALA A 1 96 ? 7.444 -4.835 -2.543 1.00 78.75 96 ALA A C 1
ATOM 744 O O . ALA A 1 96 ? 7.522 -4.621 -3.755 1.00 78.75 96 ALA A O 1
ATOM 745 N N . ASP A 1 97 ? 7.818 -3.930 -1.638 1.00 80.12 97 ASP A N 1
ATOM 746 C CA . ASP A 1 97 ? 8.362 -2.616 -1.981 1.00 80.12 97 ASP A CA 1
ATOM 747 C C . ASP A 1 97 ? 9.713 -2.711 -2.694 1.00 80.12 97 ASP A C 1
ATOM 749 O O . ASP A 1 97 ? 9.938 -2.016 -3.687 1.00 80.12 97 ASP A O 1
ATOM 753 N N . GLU A 1 98 ? 10.603 -3.597 -2.237 1.00 79.69 98 GLU A N 1
ATOM 754 C CA . GLU A 1 98 ? 11.872 -3.860 -2.918 1.00 79.69 98 GLU A CA 1
ATOM 755 C C . GLU A 1 98 ? 11.662 -4.403 -4.335 1.00 79.69 98 GLU A C 1
ATOM 757 O O . GLU A 1 98 ? 12.389 -4.032 -5.261 1.00 79.69 98 GLU A O 1
ATOM 762 N N . CYS A 1 99 ? 10.686 -5.297 -4.517 1.00 81.69 99 CYS A N 1
ATOM 763 C CA . CYS A 1 99 ? 10.304 -5.784 -5.838 1.00 81.69 99 CYS A CA 1
ATOM 764 C C . CYS A 1 99 ? 9.825 -4.629 -6.722 1.00 81.69 99 CYS A C 1
ATOM 766 O O . CYS A 1 99 ? 10.309 -4.472 -7.845 1.00 81.69 99 CYS A O 1
ATOM 768 N N . ALA A 1 100 ? 8.923 -3.790 -6.203 1.00 81.81 100 ALA A N 1
ATOM 769 C CA . ALA A 1 100 ? 8.352 -2.685 -6.957 1.00 81.81 100 ALA A CA 1
ATOM 770 C C . ALA A 1 100 ? 9.421 -1.661 -7.365 1.00 81.81 100 ALA A C 1
ATOM 772 O O . ALA A 1 100 ? 9.430 -1.198 -8.506 1.00 81.81 100 ALA A O 1
ATOM 773 N N . ALA A 1 101 ? 10.364 -1.359 -6.469 1.00 75.81 101 ALA A N 1
ATOM 774 C CA . ALA A 1 101 ? 11.494 -0.483 -6.758 1.00 75.81 101 ALA A CA 1
ATOM 775 C C . ALA A 1 101 ? 12.375 -1.033 -7.895 1.00 75.81 101 ALA A C 1
ATOM 777 O O . ALA A 1 101 ? 12.677 -0.301 -8.837 1.00 75.81 101 ALA A O 1
ATOM 778 N N . LYS A 1 102 ? 12.719 -2.330 -7.857 1.00 76.69 102 LYS A N 1
ATOM 779 C CA . LYS A 1 102 ? 13.522 -2.990 -8.906 1.00 76.69 102 LYS A CA 1
ATOM 780 C C . LYS A 1 102 ? 12.817 -2.990 -10.265 1.00 76.69 102 LYS A C 1
ATOM 782 O O . LYS A 1 102 ? 13.453 -2.753 -11.288 1.00 76.69 102 LYS A O 1
ATOM 787 N N . GLU A 1 103 ? 11.510 -3.235 -10.290 1.00 77.69 103 GLU A N 1
ATOM 788 C CA . GLU A 1 103 ? 10.701 -3.206 -11.517 1.00 77.69 103 GLU A CA 1
ATOM 789 C C . GLU A 1 103 ? 10.577 -1.789 -12.102 1.00 77.69 103 GLU A C 1
ATOM 791 O O . GLU A 1 103 ? 10.669 -1.606 -13.318 1.00 77.69 103 GLU A O 1
ATOM 796 N N . LEU A 1 104 ? 10.412 -0.769 -11.254 1.00 72.44 104 LEU A N 1
ATOM 797 C CA . LEU A 1 104 ? 10.378 0.634 -11.682 1.00 72.44 104 LEU A CA 1
ATOM 798 C C . LEU A 1 104 ? 11.728 1.102 -12.242 1.00 72.44 104 LEU A C 1
ATOM 800 O O . LEU A 1 104 ? 11.754 1.814 -13.249 1.00 72.44 104 LEU A O 1
ATOM 804 N N . GLU A 1 105 ? 12.832 0.671 -11.626 1.00 73.38 105 GLU A N 1
ATOM 805 C CA . GLU A 1 105 ? 14.190 0.905 -12.124 1.00 73.38 105 GLU A CA 1
ATOM 806 C C . GLU A 1 105 ? 14.404 0.221 -13.484 1.00 73.38 105 GLU A C 1
ATOM 808 O O . GLU A 1 105 ? 14.868 0.854 -14.431 1.00 73.38 105 GLU A O 1
ATOM 813 N N . ALA A 1 106 ? 13.983 -1.041 -13.632 1.00 78.50 106 ALA A N 1
ATOM 814 C CA . ALA A 1 106 ? 14.125 -1.797 -14.880 1.00 78.50 106 ALA A CA 1
ATOM 815 C C . ALA A 1 106 ? 13.305 -1.222 -16.051 1.00 78.50 106 ALA A C 1
ATOM 817 O O . ALA A 1 106 ? 13.673 -1.400 -17.213 1.00 78.50 106 ALA A O 1
ATOM 818 N N . GLN A 1 107 ? 12.193 -0.541 -15.760 1.00 69.50 107 GLN A N 1
ATOM 819 C CA . GLN A 1 107 ? 11.329 0.087 -16.763 1.00 69.50 107 GLN A CA 1
ATOM 820 C C . GLN A 1 107 ? 11.777 1.500 -17.168 1.00 69.50 107 GLN A C 1
ATOM 822 O O . GLN A 1 107 ? 11.076 2.134 -17.958 1.00 69.50 107 GLN A O 1
ATOM 827 N N . ASP A 1 108 ? 12.890 2.008 -16.622 1.00 68.31 108 ASP A N 1
ATOM 828 C CA . ASP A 1 108 ? 13.357 3.395 -16.798 1.00 68.31 108 ASP A CA 1
ATOM 829 C C . ASP A 1 108 ? 12.261 4.432 -16.463 1.00 68.31 108 ASP A C 1
ATOM 831 O O . ASP A 1 108 ? 12.273 5.576 -16.912 1.00 68.31 108 ASP A O 1
ATOM 835 N N . LYS A 1 109 ? 11.265 4.015 -15.665 1.00 64.50 109 LYS A N 1
ATOM 836 C CA . LYS A 1 109 ? 10.161 4.867 -15.205 1.00 64.50 109 LYS A CA 1
ATOM 837 C C . LYS A 1 109 ? 10.566 5.728 -14.015 1.00 64.50 109 LYS A C 1
ATOM 839 O O . LYS A 1 109 ? 9.814 6.620 -13.639 1.00 64.50 109 LYS A O 1
ATOM 844 N N . GLY A 1 110 ? 11.769 5.511 -13.488 1.00 56.12 110 GLY A N 1
ATOM 845 C CA . GLY A 1 110 ? 12.406 6.350 -12.489 1.00 56.12 110 GLY A CA 1
ATOM 846 C C . GLY A 1 110 ? 11.665 6.402 -11.153 1.00 56.12 110 GLY A C 1
ATOM 847 O O . GLY A 1 110 ? 10.469 6.139 -11.019 1.00 56.12 110 GLY A O 1
ATOM 848 N N . ILE A 1 111 ? 12.402 6.827 -10.134 1.00 59.53 111 ILE A N 1
ATOM 849 C CA . ILE A 1 111 ? 11.861 7.178 -8.816 1.00 59.53 111 ILE A CA 1
ATOM 850 C C . ILE A 1 111 ? 10.781 8.282 -8.936 1.00 59.53 111 ILE A C 1
ATOM 852 O O . ILE A 1 111 ? 9.884 8.369 -8.101 1.00 59.53 111 ILE A O 1
ATOM 856 N N . GLU A 1 112 ? 10.801 9.083 -10.009 1.00 62.94 112 GLU A N 1
ATOM 857 C CA . GLU A 1 112 ? 9.852 10.176 -10.265 1.00 62.94 112 GLU A CA 1
ATOM 858 C C . GLU A 1 112 ? 8.387 9.734 -10.321 1.00 62.94 112 GLU A C 1
ATOM 860 O O . GLU A 1 112 ? 7.513 10.444 -9.824 1.00 62.94 112 GLU A O 1
ATOM 865 N N . VAL A 1 113 ? 8.085 8.575 -10.911 1.00 64.94 113 VAL A N 1
ATOM 866 C CA . VAL A 1 113 ? 6.702 8.084 -11.007 1.00 64.94 113 VAL A CA 1
ATOM 867 C C . VAL A 1 113 ? 6.159 7.743 -9.616 1.00 64.94 113 VAL A C 1
ATOM 869 O O . VAL A 1 113 ? 5.043 8.136 -9.272 1.00 64.94 113 VAL A O 1
ATOM 872 N N . TYR A 1 114 ? 6.978 7.095 -8.787 1.00 64.44 114 TYR A N 1
ATOM 873 C CA . TYR A 1 114 ? 6.641 6.771 -7.403 1.00 64.44 114 TYR A CA 1
ATOM 874 C C . TYR A 1 114 ? 6.520 8.029 -6.526 1.00 64.44 114 TYR A C 1
ATOM 876 O O . TYR A 1 114 ? 5.549 8.176 -5.784 1.00 64.44 114 TYR A O 1
ATOM 884 N N . ILE A 1 115 ? 7.435 8.993 -6.672 1.00 66.75 115 ILE A N 1
ATOM 885 C CA . ILE A 1 115 ? 7.351 10.288 -5.977 1.00 66.75 115 ILE A CA 1
ATOM 886 C C . ILE A 1 115 ? 6.070 11.033 -6.369 1.00 66.75 115 ILE A C 1
ATOM 888 O O . ILE A 1 115 ? 5.345 11.509 -5.501 1.00 66.75 115 ILE A O 1
ATOM 892 N N . ASN A 1 116 ? 5.746 11.106 -7.662 1.00 70.50 116 ASN A N 1
ATOM 893 C CA . ASN A 1 116 ? 4.531 11.774 -8.133 1.00 70.50 116 ASN A CA 1
ATOM 894 C C . ASN A 1 116 ? 3.255 11.106 -7.607 1.00 70.50 116 ASN A C 1
ATOM 896 O O . ASN A 1 116 ? 2.263 11.792 -7.354 1.00 70.50 116 ASN A O 1
ATOM 900 N N . PHE A 1 117 ? 3.264 9.780 -7.456 1.00 73.12 117 PHE A N 1
ATOM 901 C CA . PHE A 1 117 ? 2.183 9.051 -6.803 1.00 73.12 117 PHE A CA 1
ATOM 902 C C . PHE A 1 117 ? 2.044 9.480 -5.337 1.00 73.12 117 PHE A C 1
ATOM 904 O O . PHE A 1 117 ? 0.962 9.911 -4.934 1.00 73.12 117 PHE A O 1
ATOM 911 N N . LEU A 1 118 ? 3.137 9.446 -4.569 1.00 70.81 118 LEU A N 1
ATOM 912 C CA . LEU A 1 118 ? 3.126 9.833 -3.158 1.00 70.81 118 LEU A CA 1
ATOM 913 C C . LEU A 1 118 ? 2.651 11.275 -2.968 1.00 70.81 118 LEU A C 1
ATOM 915 O O . LEU A 1 118 ? 1.744 11.510 -2.178 1.00 70.81 118 LEU A O 1
ATOM 919 N N . LEU A 1 119 ? 3.184 12.228 -3.738 1.00 73.62 119 LEU A N 1
ATOM 920 C CA . LEU A 1 119 ? 2.800 13.641 -3.641 1.00 73.62 119 LEU A CA 1
ATOM 921 C C . LEU A 1 119 ? 1.310 13.871 -3.902 1.00 73.62 119 LEU A C 1
ATOM 923 O O . LEU A 1 119 ? 0.693 14.689 -3.225 1.00 73.62 119 LEU A O 1
ATOM 927 N N . LYS A 1 120 ? 0.710 13.132 -4.841 1.00 79.75 120 LYS A N 1
ATOM 928 C CA . LYS A 1 120 ? -0.738 13.200 -5.088 1.00 79.75 120 LYS A CA 1
ATOM 929 C C . LYS A 1 120 ? -1.549 12.642 -3.926 1.00 79.75 120 LYS A C 1
ATOM 931 O O . LYS A 1 120 ? -2.571 13.226 -3.580 1.00 79.75 120 LYS A O 1
ATOM 936 N N . LEU A 1 121 ? -1.106 11.529 -3.342 1.00 77.25 121 LEU A N 1
ATOM 937 C CA . LEU A 1 121 ? -1.773 10.932 -2.189 1.00 77.25 121 LEU A CA 1
ATOM 938 C C . LEU A 1 121 ? -1.728 11.879 -0.985 1.00 77.25 121 LEU A C 1
ATOM 940 O O . LEU A 1 121 ? -2.762 12.125 -0.375 1.00 77.25 121 LEU A O 1
ATOM 944 N N . ILE A 1 122 ? -0.557 12.452 -0.698 1.00 76.44 122 ILE A N 1
ATOM 945 C CA . ILE A 1 122 ? -0.362 13.421 0.387 1.00 76.44 122 ILE A CA 1
ATOM 946 C C . ILE A 1 122 ? -1.271 14.630 0.186 1.00 76.44 122 ILE A C 1
ATOM 948 O O . ILE A 1 122 ? -2.055 14.947 1.073 1.00 76.44 122 ILE A O 1
ATOM 952 N N . ALA A 1 123 ? -1.212 15.258 -0.993 1.00 79.62 123 ALA A N 1
ATOM 953 C CA . ALA A 1 123 ? -2.005 16.447 -1.288 1.00 79.62 123 ALA A CA 1
ATOM 954 C C . ALA A 1 123 ? -3.511 16.186 -1.139 1.00 79.62 123 ALA A C 1
ATOM 956 O O . ALA A 1 123 ? -4.228 17.019 -0.594 1.00 79.62 123 ALA A O 1
ATOM 957 N N . CYS A 1 124 ? -3.983 15.014 -1.574 1.00 83.06 124 CYS A N 1
ATOM 958 C CA . CYS A 1 124 ? -5.379 14.635 -1.394 1.00 83.06 124 CYS A CA 1
ATOM 959 C C . CYS A 1 124 ? -5.737 14.451 0.088 1.00 83.06 124 CYS A C 1
ATOM 961 O O . CYS A 1 124 ? -6.763 14.954 0.533 1.00 83.06 124 CYS A O 1
ATOM 963 N N . VAL A 1 125 ? -4.900 13.759 0.872 1.00 76.81 125 VAL A N 1
ATOM 964 C CA . VAL A 1 125 ? -5.170 13.554 2.306 1.00 76.81 125 VAL A CA 1
ATOM 965 C C . VAL A 1 125 ? -5.196 14.894 3.044 1.00 76.81 125 VAL A C 1
ATOM 967 O O . VAL A 1 125 ? -6.051 15.101 3.899 1.00 76.81 125 VAL A O 1
ATOM 970 N N . GLU A 1 126 ? -4.310 15.826 2.693 1.00 77.50 126 GLU A N 1
ATOM 971 C CA . GLU A 1 126 ? -4.308 17.18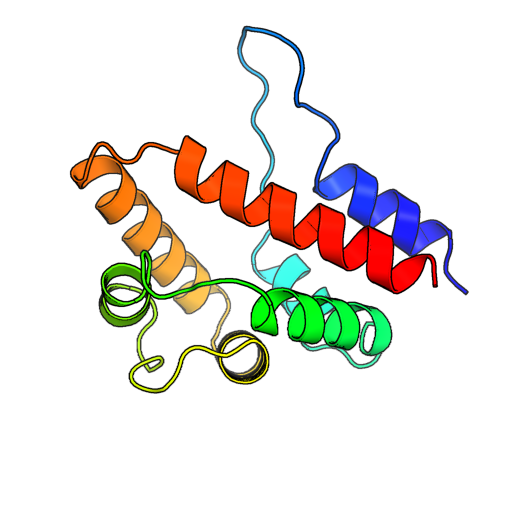1 3.253 1.00 77.50 126 GLU A CA 1
ATOM 972 C C . GLU A 1 126 ? -5.578 17.972 2.913 1.00 77.50 126 GLU A C 1
ATOM 974 O O . GLU A 1 126 ? -6.101 18.684 3.775 1.00 77.50 126 GLU A O 1
ATOM 979 N N . GLU A 1 127 ? -6.075 17.851 1.679 1.00 81.06 127 GLU A N 1
ATOM 980 C CA . GLU A 1 127 ? -7.325 18.479 1.238 1.00 81.06 127 GLU A CA 1
ATOM 981 C C . GLU A 1 127 ? -8.519 17.919 2.021 1.00 81.06 127 GLU A C 1
ATOM 983 O O . GLU A 1 127 ? -9.248 18.684 2.645 1.00 81.06 127 GLU A O 1
ATOM 988 N N . GLU A 1 128 ? -8.642 16.593 2.097 1.00 79.50 128 GLU A N 1
ATOM 989 C CA . GLU A 1 128 ? -9.710 15.894 2.825 1.00 79.50 128 GLU 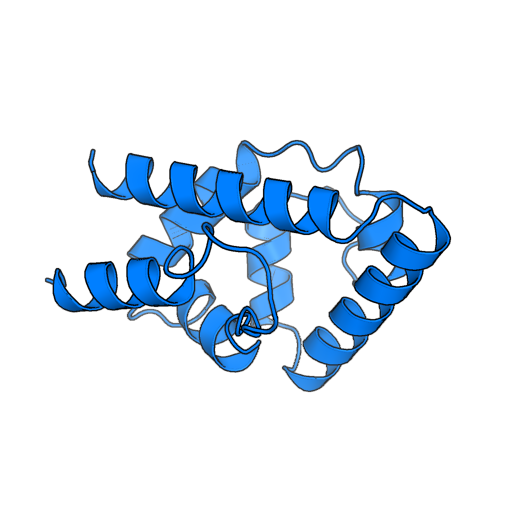A CA 1
ATOM 990 C C . GLU A 1 128 ? -9.729 16.204 4.329 1.00 79.50 128 GLU A C 1
ATOM 992 O O . GLU A 1 128 ? -10.790 16.257 4.943 1.00 79.50 128 GLU A O 1
ATOM 997 N N . MET A 1 129 ? -8.562 16.438 4.932 1.00 70.81 129 MET A N 1
ATOM 998 C CA . MET A 1 129 ? -8.447 16.828 6.342 1.00 70.81 129 MET A CA 1
ATOM 999 C C . MET A 1 129 ? -8.764 18.308 6.603 1.00 70.81 129 MET A C 1
ATOM 1001 O O . MET A 1 129 ? -8.901 18.706 7.764 1.00 70.81 129 MET A O 1
ATOM 1005 N N . SER A 1 130 ? -8.803 19.133 5.556 1.00 74.00 130 SER A N 1
ATOM 1006 C CA . SER A 1 130 ? -9.060 20.574 5.651 1.00 74.00 130 SER A CA 1
ATOM 1007 C C . SER A 1 130 ? -10.535 20.943 5.446 1.00 74.00 130 SER A C 1
ATOM 1009 O O . SER A 1 130 ? -10.896 22.101 5.686 1.00 74.00 130 SER A O 1
ATOM 1011 N N . GLU A 1 131 ? -11.365 19.991 5.008 1.00 60.44 131 GLU A N 1
ATOM 1012 C CA . GLU A 1 131 ? -12.823 20.116 4.830 1.00 60.44 131 GLU A CA 1
ATOM 1013 C C . GLU A 1 131 ? -13.617 19.791 6.108 1.00 60.44 131 GLU A C 1
ATOM 1015 O O . GLU A 1 131 ? -14.628 20.497 6.355 1.00 60.44 131 GLU A O 1
#

Radius of gyration: 14.83 Å; chains: 1; bounding box: 36×33×35 Å

pLDDT: mean 71.58, std 19.1, range [23.7, 94.0]

Secondary structure (DSSP, 8-state):
--HHHHHHHHHHHHTT-S-SS-----PPPHHHHHHHHHSGGGHHHHHHHHHHHHHS--GGGHHHHHHHSTT--S---HHHHHHHHHHS-HHHHHHHHHHHHHHHHHTT-HHHHHHHHHHHHHHHHHHHTT-

Foldseek 3Di:
DDPPVVVVLCCLQPPDDDDDDDDDNPHPALVVVLCCQPPPVNVVLNVLLQVLQQVDDCVVVLCLCCVQLPPLPDDDGSVSVSVSSNPDDSVSVVRSVVSSVVVCVVVVVDCVVVSVVSVSSSVSSVVVVVD

Organism: Nephila pilipes (NCBI:txid299642)

Sequence (131 aa):
MNFAVFVALQCLFVSGLVSAGDDELERPSNEEVKKILCEEENAETANFAVKCLNTMKFEDYDSLIKGCYKGMDGEITGESIQKWFCATPVNEIDEADECAAKELEAQDKGIEVYINFLLKLIACVEEEMSE